Protein AF-A3CNA2-F1 (afdb_monomer_lite)

Structure (mmCIF, N/CA/C/O backbone):
data_AF-A3CNA2-F1
#
_entry.id   AF-A3CNA2-F1
#
loop_
_atom_site.group_PDB
_atom_site.id
_atom_site.type_symbol
_atom_site.label_atom_id
_atom_site.label_alt_id
_atom_site.label_comp_id
_atom_site.label_asym_id
_atom_site.label_entity_id
_atom_site.label_seq_id
_atom_site.pdbx_PDB_ins_code
_atom_site.Cartn_x
_atom_site.Cartn_y
_atom_site.Cartn_z
_atom_site.occupancy
_atom_site.B_iso_or_equiv
_atom_site.auth_seq_id
_atom_site.auth_comp_id
_atom_site.auth_asym_id
_atom_site.auth_atom_id
_atom_site.pdbx_PDB_model_num
ATOM 1 N N . MET A 1 1 ? -14.682 -8.834 8.796 1.00 58.44 1 MET A N 1
ATOM 2 C CA . MET A 1 1 ? -14.374 -7.423 8.495 1.00 58.44 1 MET A CA 1
ATOM 3 C C . MET A 1 1 ? -14.418 -6.667 9.807 1.00 58.44 1 MET A C 1
ATOM 5 O O . MET A 1 1 ? -15.469 -6.660 10.433 1.00 58.44 1 MET A O 1
ATOM 9 N N . VAL A 1 2 ? -13.281 -6.155 10.277 1.00 64.81 2 VAL A N 1
ATOM 10 C CA . VAL A 1 2 ? -13.241 -5.344 11.502 1.00 64.81 2 VAL A CA 1
ATOM 11 C C . VAL A 1 2 ? -13.565 -3.903 11.110 1.00 64.81 2 VAL A C 1
ATOM 13 O O . VAL A 1 2 ? -12.998 -3.405 10.141 1.00 64.81 2 VAL A O 1
ATOM 16 N N . ILE A 1 3 ? -14.515 -3.272 11.799 1.00 77.31 3 ILE A N 1
ATOM 17 C CA . ILE A 1 3 ? -15.014 -1.931 11.472 1.00 77.31 3 ILE A CA 1
ATOM 18 C C . ILE A 1 3 ? -14.680 -1.010 12.642 1.00 77.31 3 ILE A C 1
ATOM 20 O O . ILE A 1 3 ? -15.004 -1.330 13.782 1.00 77.31 3 ILE A O 1
ATOM 24 N N . LEU A 1 4 ? -14.042 0.124 12.355 1.00 87.50 4 LEU A N 1
ATOM 25 C CA . LEU A 1 4 ? -13.850 1.190 13.334 1.00 87.50 4 LEU A CA 1
ATOM 26 C C . LEU A 1 4 ? -15.182 1.927 13.535 1.00 87.50 4 LEU A C 1
ATOM 28 O O . LEU A 1 4 ? -15.654 2.618 12.633 1.00 87.50 4 LEU A O 1
ATOM 32 N N . GLY A 1 5 ? -15.798 1.742 14.700 1.00 90.56 5 GLY A N 1
ATOM 33 C CA . GLY A 1 5 ? -16.931 2.535 15.189 1.00 90.56 5 GLY A CA 1
ATOM 34 C C . GLY A 1 5 ? -16.502 3.817 15.913 1.00 90.56 5 GLY A C 1
ATOM 35 O O . GLY A 1 5 ? -15.316 4.026 16.165 1.00 90.56 5 GLY A O 1
ATOM 36 N N . GLY A 1 6 ? -17.466 4.677 16.258 1.00 91.00 6 GLY A N 1
ATOM 37 C CA . GLY A 1 6 ? -17.208 5.969 16.912 1.00 91.00 6 GLY A CA 1
ATOM 38 C C . GLY A 1 6 ? -16.495 5.853 18.264 1.00 91.00 6 GLY A C 1
ATOM 39 O O . GLY A 1 6 ? -15.729 6.736 18.626 1.00 91.00 6 GLY A O 1
ATOM 40 N N . GLU A 1 7 ? -16.682 4.736 18.965 1.00 93.25 7 GLU A N 1
ATOM 41 C CA . GLU A 1 7 ? -16.008 4.368 20.214 1.00 93.25 7 GLU A CA 1
ATOM 42 C C . GLU A 1 7 ? -14.490 4.177 20.075 1.00 93.25 7 GLU A C 1
ATOM 44 O O . GLU A 1 7 ? -13.757 4.269 21.056 1.00 93.25 7 GLU A O 1
ATOM 49 N N . HIS A 1 8 ? -14.000 3.960 18.853 1.00 96.19 8 HIS A N 1
ATOM 50 C CA . HIS A 1 8 ? -12.574 3.817 18.568 1.00 96.19 8 HIS A CA 1
ATOM 51 C C . HIS A 1 8 ? -11.874 5.160 18.361 1.00 96.19 8 HIS A C 1
ATOM 53 O O . HIS A 1 8 ? -10.678 5.179 18.064 1.00 96.19 8 HIS A O 1
ATOM 59 N N . PHE A 1 9 ? -12.602 6.272 18.492 1.00 96.56 9 PHE A N 1
ATOM 60 C CA . PHE A 1 9 ? -12.070 7.608 18.300 1.00 96.56 9 PHE A CA 1
ATOM 61 C C . PHE A 1 9 ? -12.297 8.490 19.522 1.00 96.56 9 PHE A C 1
ATOM 63 O O . PHE A 1 9 ? -13.336 8.438 20.176 1.00 96.56 9 PHE A O 1
ATOM 70 N N . GLU A 1 10 ? -11.336 9.366 19.782 1.00 96.56 10 GLU A N 1
ATOM 71 C CA . GLU A 1 10 ? -11.411 10.375 20.827 1.00 96.56 10 GLU A CA 1
ATOM 72 C C . GLU A 1 10 ? -11.036 11.752 20.283 1.00 96.56 10 GLU A C 1
ATOM 74 O O . GLU A 1 10 ? -10.181 11.891 19.405 1.00 96.56 10 GLU A O 1
ATOM 79 N N . LYS A 1 11 ? -11.703 12.786 20.801 1.00 96.00 11 LYS A N 1
ATOM 80 C CA . LYS A 1 11 ? -11.438 14.171 20.421 1.00 96.00 11 LYS A CA 1
ATOM 81 C C . LYS A 1 11 ? -10.369 14.754 21.341 1.00 96.00 11 LYS A C 1
ATOM 83 O O . LYS A 1 11 ? -10.590 14.843 22.548 1.00 96.00 11 LYS A O 1
ATOM 88 N N . MET A 1 12 ? -9.254 15.204 20.774 1.00 92.69 12 MET A N 1
ATOM 89 C CA . MET A 1 12 ? -8.233 15.969 21.491 1.00 92.69 12 MET A CA 1
ATOM 90 C C . MET A 1 12 ? -8.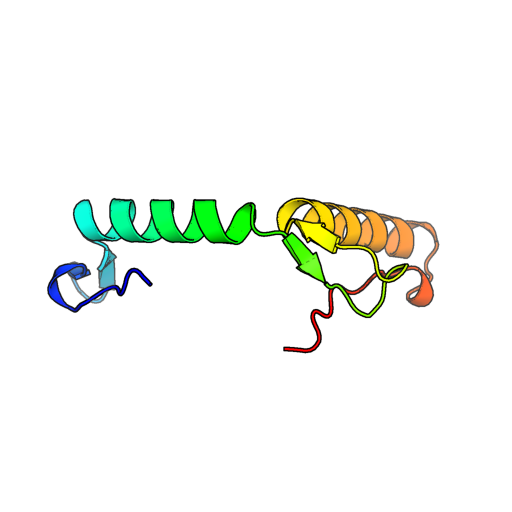126 17.368 20.885 1.00 92.69 12 MET A C 1
ATOM 92 O O . MET A 1 12 ? -7.566 17.564 19.812 1.00 92.69 12 MET A O 1
ATOM 96 N N . GLY A 1 13 ? -8.698 18.362 21.569 1.00 93.25 13 GLY A N 1
ATOM 97 C CA . GLY A 1 13 ? -8.800 19.715 21.017 1.00 93.25 13 GLY A CA 1
ATOM 98 C C . GLY A 1 13 ? -9.676 19.726 19.763 1.00 93.25 13 GLY A C 1
ATOM 99 O O . GLY A 1 13 ? -10.833 19.316 19.829 1.00 93.25 13 GLY A O 1
ATOM 100 N N . ASP A 1 14 ? -9.122 20.169 18.637 1.00 95.31 14 ASP A N 1
ATOM 101 C CA . ASP A 1 14 ? -9.798 20.165 17.331 1.00 95.31 14 ASP A CA 1
ATOM 102 C C . ASP A 1 14 ? -9.479 18.922 16.481 1.00 95.31 14 ASP A C 1
ATOM 104 O O . ASP A 1 14 ? -9.993 18.783 15.371 1.00 95.31 14 ASP A O 1
ATOM 108 N N . GLU A 1 15 ? -8.677 17.992 17.003 1.00 95.81 15 GLU A N 1
ATOM 109 C CA . GLU A 1 15 ? -8.262 16.775 16.308 1.00 95.81 15 GLU A CA 1
ATOM 110 C C . GLU A 1 15 ? -9.053 15.548 16.785 1.00 95.81 15 GLU A C 1
ATOM 112 O O . GLU A 1 15 ? -9.517 15.467 17.926 1.00 95.81 15 GLU A O 1
ATOM 117 N N . MET A 1 16 ? -9.208 14.575 15.886 1.00 95.38 16 MET A N 1
ATOM 118 C CA . MET A 1 16 ? -9.760 13.254 16.185 1.00 95.38 16 MET A CA 1
ATOM 119 C C . MET A 1 16 ? -8.637 12.227 16.106 1.00 95.38 16 MET A C 1
ATOM 121 O O . MET A 1 16 ? -7.996 12.086 15.064 1.00 95.38 16 MET A O 1
ATOM 125 N N . HIS A 1 17 ? -8.428 11.488 17.188 1.00 96.00 17 HIS A N 1
ATOM 126 C CA . HIS A 1 17 ? -7.417 10.441 17.286 1.00 96.00 17 HIS A CA 1
ATOM 127 C C . HIS A 1 17 ? -8.081 9.082 17.440 1.00 96.00 17 HIS A C 1
ATOM 129 O O . HIS A 1 17 ? -9.217 8.982 17.899 1.00 96.00 17 HIS A O 1
ATOM 135 N N . LEU A 1 18 ? -7.360 8.026 17.068 1.00 96.31 18 LEU A N 1
ATOM 136 C CA . LEU A 1 18 ? -7.743 6.675 17.450 1.00 96.31 18 LEU A CA 1
ATOM 137 C C . LEU A 1 18 ? -7.414 6.463 18.927 1.00 96.31 18 LEU A C 1
ATOM 139 O O . LEU A 1 18 ? -6.320 6.812 19.372 1.00 96.31 18 LEU A O 1
ATOM 143 N N . THR A 1 19 ? -8.327 5.826 19.651 1.00 96.75 19 THR A N 1
ATOM 144 C CA . THR A 1 19 ? -8.029 5.295 20.983 1.00 96.75 19 THR A CA 1
ATOM 145 C C . THR A 1 19 ? -7.008 4.159 20.870 1.00 96.75 19 THR A C 1
ATOM 147 O O . THR A 1 19 ? -6.775 3.619 19.786 1.00 96.75 19 THR A O 1
ATOM 150 N N . SER A 1 20 ? -6.427 3.721 21.988 1.00 96.06 20 SER A N 1
ATOM 151 C CA . SER A 1 20 ? -5.535 2.550 21.999 1.00 96.06 20 SER A CA 1
ATOM 152 C C . SER A 1 20 ? -6.188 1.299 21.390 1.00 96.06 20 SER A C 1
ATOM 154 O O . SER A 1 20 ? -5.544 0.577 20.630 1.00 96.06 20 SER A O 1
ATOM 156 N N . GLU A 1 21 ? -7.476 1.072 21.668 1.00 95.19 21 GLU A N 1
ATOM 157 C CA . GLU A 1 21 ? -8.258 -0.020 21.072 1.00 95.19 21 GLU A CA 1
ATOM 158 C C . GLU A 1 21 ? -8.452 0.190 19.562 1.00 95.19 21 GLU A C 1
ATOM 160 O O . GLU A 1 21 ? -8.246 -0.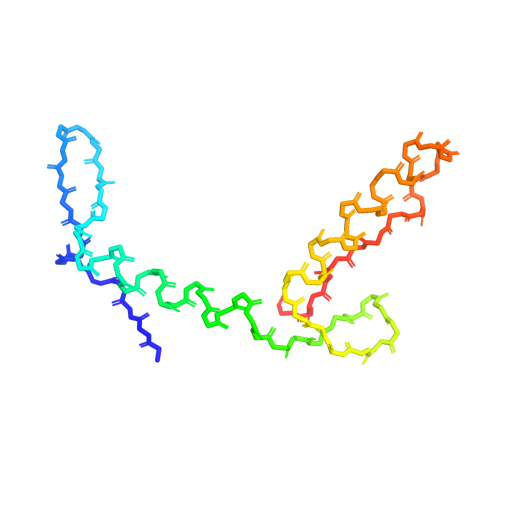731 18.770 1.00 95.19 21 GLU A O 1
ATOM 165 N N . GLY A 1 22 ? -8.761 1.422 19.141 1.00 96.12 22 GLY A N 1
ATOM 166 C CA . GLY A 1 22 ? -8.845 1.792 17.728 1.00 96.12 22 GLY A CA 1
ATOM 167 C C . GLY A 1 22 ? -7.539 1.558 16.970 1.00 96.12 22 GLY A C 1
ATOM 168 O O . GLY A 1 22 ? -7.550 1.023 15.860 1.00 96.12 22 GLY A O 1
ATOM 169 N N . ILE A 1 23 ? -6.401 1.887 17.585 1.00 95.88 23 ILE A N 1
ATOM 170 C CA . ILE A 1 23 ? -5.065 1.629 17.037 1.00 95.88 23 ILE A CA 1
ATOM 171 C C . ILE A 1 23 ? -4.826 0.127 16.886 1.00 95.88 23 ILE A C 1
ATOM 173 O O . ILE A 1 23 ? -4.316 -0.295 15.847 1.00 95.88 23 ILE A O 1
ATOM 177 N N . GLU A 1 24 ? -5.182 -0.691 17.878 1.00 95.00 24 GLU A N 1
ATOM 178 C CA . GLU A 1 24 ? -5.011 -2.146 17.812 1.00 95.00 24 GLU A CA 1
ATOM 179 C C . GLU A 1 24 ? -5.846 -2.755 16.680 1.00 95.00 24 GLU A C 1
ATOM 181 O O . GLU A 1 24 ? -5.326 -3.498 15.838 1.00 95.00 24 GLU A O 1
ATOM 186 N N . VAL A 1 25 ? -7.126 -2.384 16.615 1.00 94.25 25 VAL A N 1
ATOM 187 C CA . VAL A 1 25 ? -8.058 -2.804 15.567 1.00 94.25 25 VAL A CA 1
ATOM 188 C C . VAL A 1 25 ? -7.532 -2.428 14.184 1.00 94.25 25 VAL A C 1
ATOM 190 O O . VAL A 1 25 ? -7.437 -3.291 13.303 1.00 94.25 25 VAL A O 1
ATOM 193 N N . PHE A 1 26 ? -7.150 -1.163 14.004 1.00 94.06 26 PHE A N 1
ATOM 194 C CA . PHE A 1 26 ? -6.602 -0.658 12.751 1.00 94.06 26 PHE A CA 1
ATOM 195 C C . PHE A 1 26 ? -5.311 -1.388 12.373 1.00 94.06 26 PHE A C 1
ATOM 197 O O . PHE A 1 26 ? -5.163 -1.852 11.245 1.00 94.06 26 PHE A O 1
ATOM 204 N N . SER A 1 27 ? -4.392 -1.554 13.325 1.00 92.88 27 SER A N 1
ATOM 205 C CA . SER A 1 27 ? -3.098 -2.202 13.096 1.00 92.88 27 SER A CA 1
ATOM 206 C C . SER A 1 27 ? -3.251 -3.662 12.681 1.00 92.88 27 SER A C 1
ATOM 208 O O . SER A 1 27 ? -2.515 -4.135 11.812 1.00 92.88 27 SER A O 1
ATOM 210 N N . ARG A 1 28 ? -4.207 -4.388 13.273 1.00 91.25 28 ARG A N 1
ATOM 211 C CA . ARG A 1 28 ? -4.522 -5.767 12.883 1.00 91.25 28 ARG A CA 1
ATOM 212 C C . ARG A 1 28 ? -5.067 -5.823 11.458 1.00 91.25 28 ARG A C 1
ATOM 214 O O . ARG A 1 28 ? -4.520 -6.562 10.644 1.00 91.25 28 ARG A O 1
ATOM 221 N N . ALA A 1 29 ? -6.065 -4.998 11.142 1.00 91.19 29 ALA A N 1
ATOM 222 C CA . ALA A 1 29 ? -6.654 -4.947 9.804 1.00 91.19 29 ALA A CA 1
ATOM 223 C C . ALA A 1 29 ? -5.620 -4.558 8.731 1.00 91.19 29 ALA A C 1
ATOM 225 O O . ALA A 1 29 ? -5.537 -5.191 7.680 1.00 91.19 29 ALA A O 1
ATOM 226 N N . MET A 1 30 ? -4.771 -3.5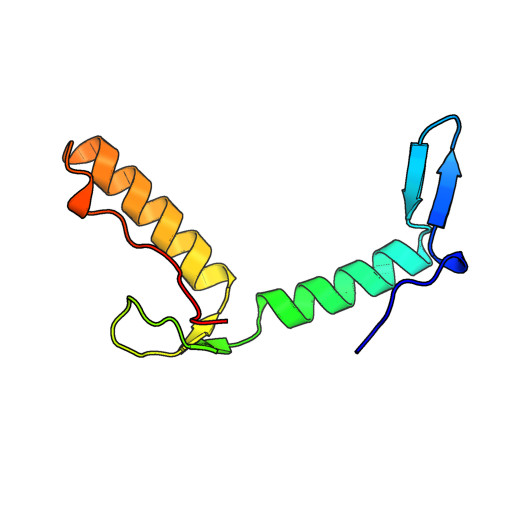67 9.019 1.00 90.38 30 MET A N 1
ATOM 227 C CA . MET A 1 30 ? -3.687 -3.155 8.125 1.00 90.38 30 MET A CA 1
ATOM 228 C C . MET A 1 30 ? -2.673 -4.270 7.896 1.00 90.38 30 MET A C 1
ATOM 230 O O . MET A 1 30 ? -2.258 -4.484 6.762 1.00 90.38 30 MET A O 1
ATOM 234 N N . ARG A 1 31 ? -2.274 -4.997 8.947 1.00 89.38 31 ARG A N 1
ATOM 235 C CA . ARG A 1 31 ? -1.334 -6.121 8.828 1.00 89.38 31 ARG A CA 1
ATOM 236 C C . ARG A 1 31 ? -1.892 -7.230 7.942 1.00 89.38 31 ARG A C 1
ATOM 238 O O . ARG A 1 31 ? -1.157 -7.754 7.110 1.00 89.38 31 ARG A O 1
ATOM 245 N N . GLU A 1 32 ? -3.166 -7.569 8.118 1.00 87.50 32 GLU A N 1
ATOM 246 C CA . GLU A 1 32 ? -3.857 -8.554 7.284 1.00 87.50 32 GLU A CA 1
ATOM 247 C C . GLU A 1 32 ? -3.886 -8.100 5.821 1.00 87.50 32 GLU A C 1
ATOM 249 O O . GLU A 1 32 ? -3.450 -8.845 4.946 1.00 87.50 32 GLU A O 1
ATOM 254 N N . ARG A 1 33 ? -4.286 -6.848 5.564 1.00 85.75 33 ARG A N 1
ATOM 255 C CA . ARG A 1 33 ? -4.361 -6.287 4.207 1.00 85.75 33 ARG A CA 1
ATOM 256 C C . ARG A 1 33 ? -2.999 -6.197 3.520 1.00 85.75 33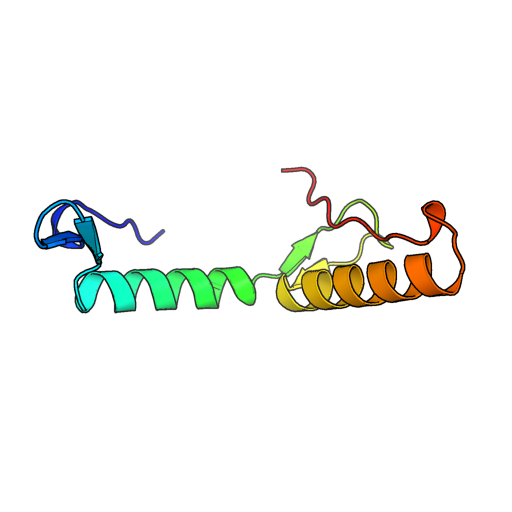 ARG A C 1
ATOM 258 O O . ARG A 1 33 ? -2.876 -6.481 2.337 1.00 85.75 33 ARG A O 1
ATOM 265 N N . ILE A 1 34 ? -1.958 -5.819 4.254 1.00 88.00 34 ILE A N 1
ATOM 266 C CA . ILE A 1 34 ? -0.593 -5.677 3.731 1.00 88.00 34 ILE A CA 1
ATOM 267 C C . ILE A 1 34 ? -0.019 -7.016 3.230 1.00 88.00 34 ILE A C 1
ATOM 269 O O . ILE A 1 34 ? 0.760 -7.043 2.270 1.00 88.00 34 ILE A O 1
ATOM 273 N N . LEU A 1 35 ? -0.384 -8.117 3.889 1.00 84.62 35 LEU A N 1
ATOM 274 C CA . LEU A 1 35 ? 0.076 -9.468 3.563 1.00 84.62 35 LEU A CA 1
ATOM 275 C C . LEU A 1 35 ? -0.870 -10.212 2.613 1.00 84.62 35 LEU A C 1
ATOM 277 O O . LEU A 1 35 ? -0.547 -11.315 2.171 1.00 84.62 35 LEU A O 1
ATOM 281 N N . GLU A 1 36 ? -2.019 -9.623 2.293 1.00 85.75 36 GLU A N 1
ATOM 282 C CA . GLU A 1 36 ? -2.996 -10.204 1.387 1.00 85.75 36 GLU A CA 1
ATOM 283 C C . GLU A 1 36 ? -2.437 -10.285 -0.045 1.00 85.75 36 GLU A C 1
ATOM 285 O O . GLU A 1 36 ? -1.704 -9.411 -0.512 1.00 85.75 36 GLU A O 1
ATOM 290 N N . ILE A 1 37 ? -2.745 -11.390 -0.729 1.00 83.38 37 ILE A N 1
ATOM 291 C CA . ILE A 1 37 ? -2.222 -11.711 -2.060 1.00 83.38 37 ILE A CA 1
ATOM 292 C C . ILE A 1 37 ? -3.250 -11.300 -3.126 1.00 83.38 37 ILE A C 1
ATOM 294 O O . ILE A 1 37 ? -4.243 -12.006 -3.357 1.00 83.38 37 ILE A O 1
ATOM 298 N N . HIS A 1 38 ? -2.968 -10.194 -3.817 1.00 80.38 38 HIS A N 1
ATOM 299 C CA . HIS A 1 38 ? -3.815 -9.599 -4.854 1.00 80.38 38 HIS A CA 1
ATOM 300 C C . HIS A 1 38 ? -3.375 -9.993 -6.260 1.00 80.38 38 HIS A C 1
ATOM 302 O O . HIS 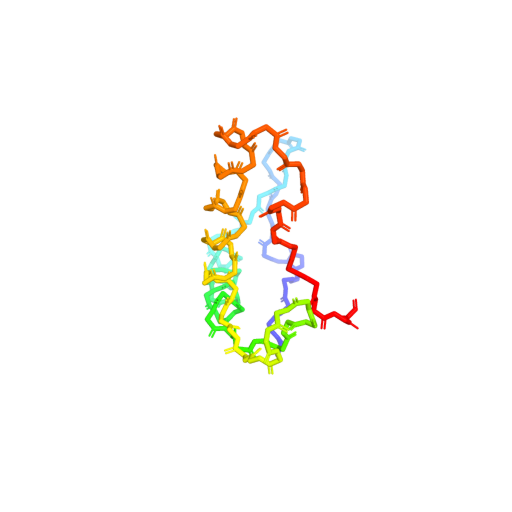A 1 38 ? -2.202 -10.273 -6.506 1.00 80.38 38 HIS A O 1
ATOM 308 N N . HIS A 1 39 ? -4.329 -10.003 -7.189 1.00 74.12 39 HIS A N 1
ATOM 309 C CA . HIS A 1 39 ? -4.037 -10.101 -8.614 1.00 74.12 39 HIS A CA 1
ATOM 310 C C . HIS A 1 39 ? -3.732 -8.697 -9.144 1.00 74.12 39 HIS A C 1
ATOM 312 O O . HIS A 1 39 ? -4.563 -7.803 -9.007 1.00 74.12 39 HIS A O 1
ATOM 318 N N . TYR A 1 40 ? -2.548 -8.498 -9.721 1.00 71.62 40 TYR A N 1
ATOM 319 C CA . TYR A 1 40 ? -2.163 -7.220 -10.319 1.00 71.62 40 TYR A CA 1
ATOM 320 C C . TYR A 1 40 ? -2.194 -7.355 -11.842 1.00 71.62 40 TYR A C 1
ATOM 322 O O . TYR A 1 40 ? -1.495 -8.192 -12.411 1.00 71.62 40 TYR A O 1
ATOM 330 N N . VAL A 1 41 ? -3.040 -6.551 -12.488 1.00 68.00 41 VAL A N 1
ATOM 331 C CA . VAL A 1 41 ? -3.419 -6.681 -13.907 1.00 68.00 41 VAL A CA 1
ATOM 332 C C . VAL A 1 41 ? -2.257 -6.361 -14.847 1.00 68.00 41 VAL A C 1
ATOM 334 O O . VAL A 1 41 ? -2.130 -6.973 -15.904 1.00 68.00 41 VAL A O 1
ATOM 337 N N . GLU A 1 42 ? -1.418 -5.402 -14.464 1.00 64.19 42 GLU A N 1
ATOM 338 C CA . GLU A 1 42 ? -0.352 -4.859 -15.317 1.00 64.19 42 GLU A CA 1
ATOM 339 C C . GLU A 1 42 ? 0.956 -5.655 -15.285 1.00 64.19 42 GLU A C 1
ATOM 341 O O . GLU A 1 42 ? 1.852 -5.419 -16.094 1.00 64.19 42 GLU A O 1
ATOM 346 N N . LEU A 1 43 ? 1.073 -6.607 -14.363 1.00 63.31 43 LEU A N 1
ATOM 347 C CA . LEU A 1 43 ? 2.200 -7.528 -14.301 1.00 63.31 43 LEU A CA 1
ATOM 348 C C . LEU A 1 43 ? 1.915 -8.797 -15.107 1.00 63.31 43 LEU A C 1
ATOM 350 O O . LEU A 1 43 ? 0.902 -8.931 -15.790 1.00 63.31 43 LEU A O 1
ATOM 354 N N . ASP A 1 44 ? 2.826 -9.755 -15.009 1.00 67.75 44 ASP A N 1
ATOM 355 C CA . ASP A 1 44 ? 2.792 -11.113 -15.567 1.00 67.75 44 ASP A CA 1
ATOM 356 C C . ASP A 1 44 ? 1.574 -11.983 -15.163 1.00 67.75 44 ASP A C 1
ATOM 358 O O . ASP A 1 44 ? 1.617 -13.208 -15.288 1.00 67.75 44 ASP A O 1
ATOM 362 N N . LYS A 1 45 ? 0.472 -11.373 -14.705 1.00 65.62 45 LYS A N 1
ATOM 363 C CA . LYS A 1 45 ? -0.741 -12.006 -14.174 1.00 65.62 45 LYS A CA 1
ATOM 364 C C . LYS A 1 45 ? -0.481 -12.858 -12.929 1.00 65.62 45 LYS A C 1
ATOM 366 O O . LYS A 1 45 ? -1.326 -13.681 -12.565 1.00 65.62 45 LYS A O 1
ATOM 371 N N . ASN A 1 46 ? 0.654 -12.672 -12.252 1.00 73.81 46 ASN A N 1
ATOM 372 C CA . ASN A 1 46 ? 0.890 -13.299 -10.962 1.00 73.81 46 ASN A CA 1
ATOM 373 C C . ASN A 1 46 ? 0.200 -12.549 -9.828 1.00 73.81 46 ASN A C 1
ATOM 375 O O . ASN A 1 46 ? -0.312 -11.433 -9.961 1.00 73.81 46 ASN A O 1
ATOM 379 N N . ARG A 1 47 ? 0.153 -13.231 -8.684 1.00 75.81 47 ARG A N 1
ATOM 380 C CA . ARG A 1 47 ? -0.416 -12.688 -7.464 1.00 75.81 47 ARG A CA 1
ATOM 381 C C . ARG A 1 47 ? 0.700 -12.288 -6.514 1.00 75.81 47 ARG A C 1
ATOM 383 O O . ARG A 1 47 ? 1.555 -13.110 -6.187 1.00 75.81 47 ARG A O 1
ATOM 390 N N . TYR A 1 48 ? 0.654 -11.050 -6.050 1.00 83.25 48 TYR A N 1
ATOM 391 C CA . TYR A 1 48 ? 1.671 -10.477 -5.179 1.00 83.25 48 TYR A CA 1
ATOM 392 C C . TYR A 1 48 ? 1.039 -9.890 -3.926 1.00 83.25 48 TYR A C 1
ATOM 394 O O . TYR A 1 48 ? -0.152 -9.586 -3.897 1.00 83.25 48 TYR A O 1
ATOM 402 N N . THR A 1 49 ? 1.842 -9.735 -2.879 1.00 87.12 49 THR A N 1
ATOM 403 C CA . THR A 1 49 ? 1.426 -8.960 -1.710 1.00 87.12 49 THR A CA 1
ATOM 404 C C . THR A 1 49 ? 1.518 -7.469 -2.003 1.00 87.12 49 THR A C 1
ATOM 406 O O . THR A 1 49 ? 2.298 -7.039 -2.862 1.00 87.12 49 THR A O 1
ATOM 409 N N . PHE A 1 50 ? 0.779 -6.662 -1.242 1.00 87.44 50 PHE A N 1
ATOM 410 C CA . PHE A 1 50 ? 0.858 -5.205 -1.345 1.00 87.44 50 PHE A CA 1
ATOM 411 C C . PHE A 1 50 ? 2.297 -4.688 -1.167 1.00 87.44 50 PHE A C 1
ATOM 413 O O . PHE A 1 50 ? 2.762 -3.857 -1.947 1.00 87.44 50 PHE A O 1
ATOM 420 N N . LEU A 1 51 ? 3.039 -5.219 -0.184 1.00 89.06 51 LEU A N 1
ATOM 421 C CA . LEU A 1 51 ? 4.432 -4.816 0.066 1.00 89.06 51 LEU A CA 1
ATOM 422 C C . LEU A 1 51 ? 5.356 -5.093 -1.113 1.00 89.06 51 LEU A C 1
ATOM 424 O O . LEU A 1 51 ? 6.210 -4.264 -1.424 1.00 89.06 51 LEU A O 1
ATOM 428 N N . TYR A 1 52 ? 5.192 -6.246 -1.762 1.00 88.69 52 TYR A N 1
ATOM 429 C CA . TYR A 1 52 ? 5.988 -6.570 -2.937 1.00 88.69 52 TYR A CA 1
ATOM 430 C C . TYR A 1 52 ? 5.737 -5.554 -4.054 1.00 88.69 52 TYR A C 1
ATOM 432 O O . TYR A 1 52 ? 6.684 -5.052 -4.657 1.00 88.69 52 TYR A O 1
ATOM 440 N N . MET A 1 53 ? 4.474 -5.194 -4.288 1.00 89.38 53 MET A N 1
ATOM 441 C CA . MET A 1 53 ? 4.133 -4.213 -5.314 1.00 89.38 53 MET A CA 1
ATOM 442 C C . MET A 1 53 ? 4.627 -2.810 -4.998 1.00 89.38 53 MET A C 1
ATOM 444 O O . MET A 1 53 ? 5.184 -2.163 -5.882 1.00 89.38 53 MET A O 1
ATOM 448 N N . ALA A 1 54 ? 4.513 -2.362 -3.748 1.00 90.44 54 ALA A N 1
ATOM 449 C CA . ALA A 1 54 ? 5.071 -1.082 -3.328 1.00 90.44 54 ALA A CA 1
ATOM 450 C C . ALA A 1 54 ? 6.591 -1.019 -3.585 1.00 90.44 54 ALA A C 1
ATOM 452 O O . ALA A 1 54 ? 7.094 -0.035 -4.131 1.00 90.44 54 ALA A O 1
ATOM 453 N N . ASP A 1 55 ? 7.322 -2.096 -3.274 1.00 92.44 55 ASP A N 1
ATOM 454 C CA . ASP A 1 55 ? 8.755 -2.215 -3.564 1.00 92.44 55 ASP A CA 1
ATOM 455 C C . ASP A 1 55 ? 9.051 -2.165 -5.075 1.00 92.44 55 ASP A C 1
ATOM 457 O O . ASP A 1 55 ? 9.953 -1.437 -5.504 1.00 92.44 55 ASP A O 1
ATOM 461 N N . GLN A 1 56 ? 8.269 -2.866 -5.905 1.00 91.00 56 GLN A N 1
ATOM 462 C CA . GLN A 1 56 ? 8.423 -2.809 -7.364 1.00 91.00 56 GLN A CA 1
ATOM 463 C C . GLN A 1 56 ? 8.164 -1.411 -7.926 1.00 91.00 56 GLN A C 1
ATOM 465 O O . GLN A 1 56 ? 8.939 -0.945 -8.765 1.00 91.00 56 GLN A O 1
ATOM 470 N N . GLN A 1 57 ? 7.134 -0.714 -7.443 1.00 92.25 57 GLN A N 1
ATOM 471 C CA . GLN A 1 57 ? 6.825 0.647 -7.874 1.00 92.25 57 GLN A CA 1
ATOM 472 C C . GLN A 1 57 ? 7.957 1.613 -7.524 1.00 92.25 57 GLN A C 1
ATOM 474 O O . GLN A 1 57 ? 8.420 2.339 -8.403 1.00 92.25 57 GLN A O 1
ATOM 479 N N . VAL A 1 58 ? 8.483 1.571 -6.294 1.00 95.25 58 VAL A N 1
ATOM 480 C CA . VAL A 1 58 ? 9.628 2.404 -5.880 1.00 95.25 58 VAL A CA 1
ATOM 481 C C . VAL A 1 58 ? 10.868 2.096 -6.720 1.00 95.25 58 VAL A C 1
ATOM 483 O O . VAL A 1 58 ? 11.524 3.009 -7.226 1.00 95.25 58 VAL A O 1
ATOM 486 N N . LYS A 1 59 ? 11.184 0.813 -6.931 1.00 94.94 59 LYS A N 1
ATOM 487 C CA . LYS A 1 59 ? 12.316 0.404 -7.776 1.00 94.94 59 LYS A CA 1
ATOM 488 C C . LYS A 1 59 ? 12.145 0.861 -9.222 1.00 94.94 59 LYS A C 1
ATOM 490 O O . LYS A 1 59 ? 13.113 1.329 -9.819 1.00 94.94 59 LYS A O 1
ATOM 495 N N . SER A 1 60 ? 10.941 0.743 -9.780 1.00 93.75 60 SER A N 1
ATOM 496 C CA . SER A 1 60 ? 10.642 1.194 -11.141 1.00 93.75 60 SER A CA 1
ATOM 497 C C . SER A 1 60 ? 10.768 2.708 -11.275 1.00 93.75 60 SER A C 1
ATOM 499 O O . SER A 1 60 ? 11.413 3.175 -12.207 1.00 93.75 60 SER A O 1
ATOM 501 N N . LEU A 1 61 ? 10.300 3.469 -10.283 1.00 96.19 61 LEU A N 1
ATOM 502 C CA . LEU A 1 61 ? 10.429 4.922 -10.250 1.00 96.19 61 LEU A CA 1
ATOM 503 C C . LEU A 1 61 ? 11.902 5.356 -10.245 1.00 96.19 61 LEU A C 1
ATOM 505 O O . LEU A 1 61 ? 12.309 6.218 -11.021 1.00 96.19 61 LEU A O 1
ATOM 509 N N . ILE A 1 62 ? 12.737 4.705 -9.428 1.00 96.88 62 ILE A N 1
ATOM 510 C CA . ILE A 1 62 ? 14.189 4.942 -9.422 1.00 96.88 62 ILE A CA 1
ATOM 511 C C . ILE A 1 62 ? 14.806 4.627 -10.794 1.00 96.88 62 ILE A C 1
ATOM 513 O O . ILE A 1 62 ? 15.688 5.362 -11.245 1.00 96.88 62 ILE A O 1
ATOM 517 N N . ARG A 1 63 ? 14.373 3.547 -11.465 1.00 95.94 63 ARG A N 1
ATOM 518 C CA . ARG A 1 63 ? 14.843 3.216 -12.821 1.00 95.94 63 ARG A CA 1
ATOM 519 C C . ARG A 1 63 ? 14.448 4.291 -13.827 1.00 95.94 63 ARG A C 1
ATOM 521 O O . ARG A 1 63 ? 15.342 4.746 -14.527 1.00 95.94 63 ARG A O 1
ATOM 528 N N . CYS A 1 64 ? 13.199 4.759 -13.811 1.00 97.25 64 CYS A N 1
ATOM 529 C CA . CYS A 1 64 ? 12.713 5.829 -14.691 1.00 97.25 64 CYS A CA 1
ATOM 530 C C . CYS A 1 64 ? 13.578 7.086 -14.593 1.00 97.25 64 CYS A C 1
ATOM 532 O O . CYS A 1 64 ? 13.962 7.671 -15.601 1.00 97.25 64 CYS A O 1
ATOM 534 N N . PHE A 1 65 ? 13.942 7.494 -13.373 1.00 97.50 65 PHE A N 1
ATOM 535 C CA . PHE A 1 65 ? 14.817 8.652 -13.185 1.00 97.50 65 PHE A CA 1
ATOM 536 C C . PHE A 1 65 ? 16.231 8.423 -13.731 1.00 97.50 65 PHE A C 1
ATOM 538 O O . PHE A 1 65 ? 16.834 9.344 -14.281 1.00 97.50 65 PHE A O 1
ATOM 545 N N . LYS A 1 66 ? 16.766 7.203 -13.602 1.00 97.19 66 LYS A N 1
ATOM 546 C CA . LYS A 1 66 ? 18.094 6.844 -14.121 1.00 97.19 66 LYS A CA 1
ATOM 547 C C . LYS A 1 66 ? 18.118 6.742 -15.646 1.00 97.19 66 LYS A C 1
ATOM 549 O O . LYS A 1 66 ? 19.077 7.206 -16.256 1.00 97.19 66 LYS A O 1
ATOM 554 N N . SER A 1 67 ? 17.091 6.144 -16.245 1.00 96.94 67 SER A N 1
ATOM 555 C CA . SER A 1 67 ? 16.960 5.970 -17.696 1.00 96.94 67 SER A CA 1
ATOM 556 C C . SER A 1 67 ? 16.414 7.210 -18.401 1.00 96.94 67 SER A C 1
ATOM 558 O O . SER A 1 67 ? 16.572 7.336 -19.611 1.00 96.94 67 SER A O 1
ATOM 560 N N . ARG A 1 68 ? 15.801 8.139 -17.652 1.00 96.06 68 ARG A N 1
ATOM 561 C CA . ARG A 1 68 ? 15.009 9.265 -18.173 1.00 96.06 68 ARG A CA 1
ATOM 562 C C . ARG A 1 68 ? 13.873 8.804 -19.090 1.00 96.06 68 ARG A C 1
ATOM 564 O O . ARG A 1 68 ? 13.492 9.531 -20.003 1.00 96.06 68 ARG A O 1
ATOM 571 N N . ASN A 1 69 ? 13.340 7.613 -18.834 1.00 95.44 69 ASN A N 1
ATOM 572 C CA . ASN A 1 69 ? 12.227 7.038 -19.569 1.00 95.44 69 ASN A CA 1
ATOM 573 C C . ASN A 1 69 ? 11.054 6.779 -18.619 1.00 95.44 69 ASN A C 1
ATOM 575 O O . ASN A 1 69 ? 11.201 6.043 -17.646 1.00 95.44 69 ASN A O 1
ATOM 579 N N . ALA A 1 70 ? 9.899 7.383 -18.896 1.00 91.75 70 ALA A N 1
ATOM 580 C CA . ALA A 1 70 ? 8.697 7.191 -18.085 1.00 91.75 70 ALA A CA 1
ATOM 581 C C . ALA A 1 70 ? 8.038 5.823 -18.327 1.00 91.75 70 ALA A C 1
ATOM 583 O O . ALA A 1 70 ? 7.374 5.310 -17.430 1.00 91.75 70 ALA A O 1
ATOM 584 N N . ASP A 1 71 ? 8.277 5.211 -19.490 1.00 90.50 71 ASP A N 1
ATOM 585 C CA . ASP A 1 71 ? 7.699 3.911 -19.851 1.00 90.50 71 ASP A CA 1
ATOM 586 C C . ASP A 1 71 ? 8.280 2.753 -19.017 1.00 90.50 71 ASP A C 1
ATOM 588 O O . ASP A 1 71 ? 7.730 1.656 -19.000 1.00 90.50 71 ASP A O 1
ATOM 592 N N . ASP A 1 72 ? 9.375 2.990 -18.284 1.00 88.25 72 ASP A N 1
ATOM 593 C CA . ASP A 1 72 ? 9.979 2.001 -17.383 1.00 88.25 72 ASP A CA 1
ATOM 594 C C . ASP A 1 72 ? 9.215 1.868 -16.047 1.00 88.25 72 ASP A C 1
ATOM 596 O O . ASP A 1 72 ? 9.582 1.039 -15.196 1.00 88.25 72 ASP A O 1
ATOM 600 N N . TYR A 1 73 ? 8.201 2.712 -15.820 1.00 90.88 73 TYR A N 1
ATOM 601 C CA . TYR A 1 73 ? 7.413 2.713 -14.596 1.00 90.88 73 TYR A CA 1
ATOM 602 C C . TYR A 1 73 ? 6.460 1.524 -14.590 1.00 90.88 73 TYR A C 1
ATOM 604 O O . TYR A 1 73 ? 5.736 1.274 -15.548 1.00 90.88 73 TYR A O 1
ATOM 612 N N . ILE A 1 74 ? 6.438 0.803 -13.474 1.00 87.25 74 ILE A N 1
ATOM 613 C CA . ILE A 1 74 ? 5.494 -0.287 -13.254 1.00 87.25 74 ILE A CA 1
ATOM 614 C C . ILE A 1 74 ? 4.385 0.272 -12.376 1.00 87.25 74 ILE A C 1
ATOM 616 O O . ILE A 1 74 ? 4.660 0.718 -11.262 1.00 87.25 74 ILE A O 1
ATOM 620 N N . SER A 1 75 ? 3.146 0.236 -12.855 1.00 83.81 75 SER A N 1
ATOM 621 C CA . SER A 1 75 ? 1.973 0.596 -12.065 1.00 83.81 75 SER A CA 1
ATOM 622 C C . SER A 1 75 ? 1.376 -0.650 -11.387 1.00 83.81 75 SER A C 1
ATOM 624 O O . SER A 1 75 ? 1.610 -1.792 -11.787 1.00 83.81 75 SER A O 1
ATOM 626 N N . SER A 1 76 ? 0.689 -0.444 -10.262 1.00 77.06 76 SER A N 1
ATOM 627 C CA . SER A 1 76 ? 0.101 -1.508 -9.440 1.00 77.06 76 SER A CA 1
ATOM 628 C C . SER A 1 76 ? -1.424 -1.457 -9.498 1.00 77.06 76 SER A C 1
ATOM 630 O O . SER A 1 76 ? -2.106 -1.240 -8.500 1.00 77.06 76 SER A O 1
ATOM 632 N N . TYR A 1 77 ? -1.985 -1.667 -10.687 1.00 76.94 77 TYR A N 1
ATOM 633 C CA . TYR A 1 77 ? -3.434 -1.727 -10.855 1.00 76.94 77 TYR A CA 1
ATOM 634 C C . TYR A 1 77 ? -3.990 -3.113 -10.498 1.00 76.94 77 TYR A C 1
ATOM 636 O O . TYR A 1 77 ? -3.577 -4.129 -11.066 1.00 76.94 77 TYR A O 1
ATOM 644 N N . THR A 1 78 ? -4.930 -3.164 -9.553 1.00 71.94 78 THR A N 1
ATOM 645 C CA . THR A 1 78 ? -5.589 -4.405 -9.103 1.00 71.94 78 THR A CA 1
ATOM 646 C C . THR A 1 78 ? -6.872 -4.730 -9.867 1.00 71.94 78 THR A C 1
ATOM 648 O O . THR A 1 78 ? -7.372 -5.844 -9.739 1.00 71.94 78 THR A O 1
ATOM 651 N N . GLY A 1 79 ? -7.406 -3.809 -10.678 1.00 67.50 79 GLY A N 1
ATOM 652 C CA . GLY A 1 79 ? -8.674 -4.033 -11.386 1.00 67.50 79 GLY A CA 1
ATOM 653 C C . GLY A 1 79 ? -9.936 -3.863 -10.535 1.00 67.50 79 GLY A C 1
ATOM 654 O O . GLY A 1 79 ? -11.024 -4.092 -11.060 1.00 67.50 79 GLY A O 1
ATOM 655 N N . GLU A 1 80 ? -9.790 -3.501 -9.255 1.00 60.41 80 GLU A N 1
ATOM 656 C CA . GLU A 1 80 ? -10.897 -3.166 -8.340 1.00 60.41 80 GLU A CA 1
ATOM 657 C C . GLU A 1 80 ? -11.410 -1.736 -8.559 1.00 60.41 80 GLU A C 1
ATOM 659 O O . GLU A 1 80 ? -10.583 -0.844 -8.872 1.00 60.41 80 GLU A O 1
#

Radius of gyration: 17.86 Å; chains: 1; bounding box: 35×34×42 Å

pLDDT: mean 87.27, std 10.41, range [58.44, 97.5]

Organism: Streptococcus sanguinis (strain SK36) (NCBI:txid388919)

Se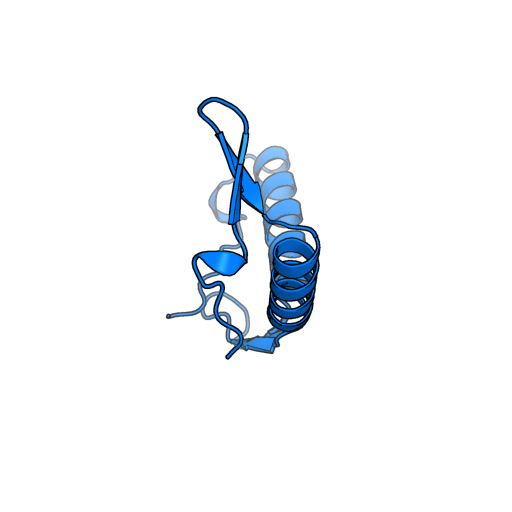condary structure (DSSP, 8-state):
-----GGGEEEETTEEEE-HHHHHHHHHHHHHHHH-EEE-TTTTS-EEEHHHHHHHHHHHHHHHHHHT-GGGPPP-----

Foldseek 3Di:
DQDDDPVQWDDDPPDIDGDPVVCVSVVVVVVCQQQDWAQFPQDPRGTDGNVVVVVQQVVQVVVCVVVVHPVSGGDRHRVD

Sequence (80 aa):
MVILGGEHFEKMGDEMHLTSEGIEVFSRAMRERILEIHHYVELDKNRYTFLYMADQQVKSLIRCFKSRNADDYISSYTGE